Protein AF-A0A6M0HSP5-F1 (afdb_monomer)

Sequence (96 aa):
MKVPGPVELSAAWSHLPVPLRDSIGFIALDMVFQGFLHGDAYAPDDRVLQSDEARGEAGVRSDNLLSELFRTIENALPDLFGPEGENPAWSRQQDS

Mean predicted aligned error: 4.61 Å

Radius of gyration: 17.79 Å; Cα contacts (8 Å, |Δi|>4): 87; chains: 1; bounding box: 33×21×59 Å

Secondary structure (DSSP, 8-state):
-----HHHHHHHHHTS-HHHHHHHHHHHHHHHHHHHHHTTTS-GGG-S---HHHHHHHHHHHHHHHHHHHHHHHHH-HHHH-STTS--GGGS----

Solvent-accessible surface area (backbone atoms only — not comparable to full-atom values): 5524 Å² total; per-residue (Å²): 132,68,81,81,46,73,66,55,51,51,53,58,58,69,69,49,57,66,74,57,52,51,51,55,51,47,41,54,50,52,23,53,51,22,44,54,39,36,20,83,95,41,59,81,91,70,29,80,49,85,48,68,65,63,16,48,53,23,40,57,50,19,54,52,32,50,55,50,46,51,54,52,51,35,72,73,35,32,82,76,52,11,53,93,98,44,79,21,74,69,74,59,81,80,86,126

Structure (mmCIF, N/CA/C/O backbone):
data_AF-A0A6M0HSP5-F1
#
_entry.id   AF-A0A6M0HSP5-F1
#
loop_
_atom_site.group_PDB
_atom_site.id
_atom_site.type_symbol
_atom_site.label_atom_id
_atom_site.label_alt_id
_atom_site.label_comp_id
_atom_site.label_asym_id
_atom_site.label_entity_id
_atom_site.label_seq_id
_atom_site.pdbx_PDB_ins_code
_atom_site.Cartn_x
_atom_site.Cartn_y
_atom_site.Cartn_z
_atom_site.occupancy
_atom_site.B_iso_or_equiv
_atom_site.auth_seq_id
_atom_site.auth_comp_id
_atom_site.auth_asym_id
_atom_site.auth_atom_id
_atom_site.pdbx_PDB_model_num
ATOM 1 N N . MET A 1 1 ? -1.364 -11.971 26.882 1.00 63.09 1 MET A N 1
ATOM 2 C CA . MET A 1 1 ? -1.302 -10.999 25.770 1.00 63.09 1 MET A CA 1
ATOM 3 C C . MET A 1 1 ? -1.303 -11.771 24.456 1.00 63.09 1 MET A C 1
ATOM 5 O O . MET A 1 1 ? -0.591 -12.765 24.385 1.00 63.09 1 MET A O 1
ATOM 9 N N . LYS A 1 2 ? -2.120 -11.396 23.464 1.00 81.25 2 LYS A N 1
ATOM 10 C CA . LYS A 1 2 ? -2.202 -12.088 22.165 1.00 81.25 2 LYS A CA 1
ATOM 11 C C . LYS A 1 2 ? -2.001 -11.059 21.055 1.00 81.25 2 LYS A C 1
ATOM 13 O O . LYS A 1 2 ? -2.764 -10.102 20.990 1.00 81.25 2 LYS A O 1
ATOM 18 N N . VAL A 1 3 ? -0.982 -11.260 20.222 1.00 91.38 3 VAL A N 1
ATOM 19 C CA . VAL A 1 3 ? -0.754 -10.446 19.019 1.00 91.38 3 VAL A CA 1
ATOM 20 C C . VAL A 1 3 ? -1.982 -10.580 18.103 1.00 91.38 3 VAL A C 1
ATOM 22 O O . VAL A 1 3 ? -2.404 -11.721 17.871 1.00 91.38 3 VAL A O 1
ATOM 25 N N . PRO A 1 4 ? -2.578 -9.471 17.613 1.00 93.00 4 PRO A N 1
ATOM 26 C CA . PRO A 1 4 ? -3.690 -9.526 16.666 1.00 93.00 4 PRO A CA 1
ATOM 27 C C . PRO A 1 4 ? -3.337 -10.393 15.454 1.00 93.00 4 PRO A C 1
ATOM 29 O O . PRO A 1 4 ? -2.281 -10.228 14.846 1.00 93.00 4 PRO A O 1
ATOM 32 N N . GLY A 1 5 ? -4.201 -11.351 15.131 1.00 93.75 5 GLY A N 1
ATOM 33 C CA . GLY A 1 5 ? -4.025 -12.253 14.003 1.00 93.75 5 GLY A CA 1
ATOM 34 C C . GLY A 1 5 ? -4.881 -11.846 12.802 1.00 93.75 5 GLY A C 1
ATOM 35 O O . GLY A 1 5 ? -5.539 -10.806 12.811 1.00 93.75 5 GLY A O 1
ATOM 36 N N . PRO A 1 6 ? -4.929 -12.688 11.757 1.00 96.12 6 PRO A N 1
ATOM 37 C CA . PRO A 1 6 ? -5.672 -12.391 10.532 1.00 96.12 6 PRO A CA 1
ATOM 38 C C . PRO A 1 6 ? -7.159 -12.071 10.748 1.00 96.12 6 PRO A C 1
ATOM 40 O O . PRO A 1 6 ? -7.722 -11.265 10.012 1.00 96.12 6 PRO A O 1
ATOM 43 N N . VAL A 1 7 ? -7.796 -12.673 11.760 1.00 95.88 7 VAL A N 1
ATOM 44 C CA . VAL A 1 7 ? -9.206 -12.413 12.095 1.00 95.88 7 VAL A CA 1
ATOM 45 C C . VAL A 1 7 ? -9.373 -11.002 12.650 1.00 95.88 7 VAL A C 1
ATOM 47 O O . VAL A 1 7 ? -10.237 -10.262 12.187 1.00 95.88 7 VAL A O 1
ATOM 50 N N . GLU A 1 8 ? -8.532 -10.613 13.608 1.00 95.06 8 GLU A N 1
ATOM 51 C CA . GLU A 1 8 ? -8.554 -9.281 14.207 1.00 95.06 8 GLU A CA 1
ATOM 52 C C . GLU A 1 8 ? -8.206 -8.196 13.169 1.00 95.06 8 GLU A C 1
ATOM 54 O O . GLU A 1 8 ? -8.879 -7.168 13.110 1.00 95.06 8 GLU A O 1
ATOM 59 N N . LEU A 1 9 ? -7.237 -8.460 12.282 1.00 96.25 9 LEU A N 1
ATOM 60 C CA . LEU A 1 9 ? -6.896 -7.568 11.167 1.00 96.25 9 LEU A CA 1
ATOM 61 C C . LEU A 1 9 ? -8.057 -7.411 10.174 1.00 96.25 9 LEU A C 1
ATOM 63 O O . LEU A 1 9 ? -8.397 -6.295 9.785 1.00 96.25 9 LEU A O 1
ATOM 67 N N . SER A 1 10 ? -8.692 -8.519 9.781 1.00 96.88 10 SER A N 1
ATOM 68 C CA . SER A 1 10 ? -9.833 -8.500 8.859 1.00 96.88 10 SER A CA 1
ATOM 69 C C . SER A 1 10 ? -11.024 -7.743 9.449 1.00 96.88 10 SER A C 1
ATOM 71 O O . SER A 1 10 ? -11.641 -6.928 8.758 1.00 96.88 10 SER A O 1
ATOM 73 N N . ALA A 1 11 ? -11.308 -7.955 10.736 1.00 96.94 11 ALA A N 1
ATOM 74 C CA . ALA A 1 11 ? -12.347 -7.225 11.443 1.00 96.94 11 ALA A CA 1
ATOM 75 C C . ALA A 1 11 ? -12.043 -5.721 11.464 1.00 96.94 11 ALA A C 1
ATOM 77 O O . ALA A 1 11 ? -12.893 -4.931 11.059 1.00 96.94 11 ALA A O 1
ATOM 78 N N . ALA A 1 12 ? -10.836 -5.316 11.862 1.00 96.50 12 ALA A N 1
ATOM 79 C CA . ALA A 1 12 ? -10.438 -3.910 11.906 1.00 96.50 12 ALA A CA 1
ATOM 80 C C . ALA A 1 12 ? -10.554 -3.233 10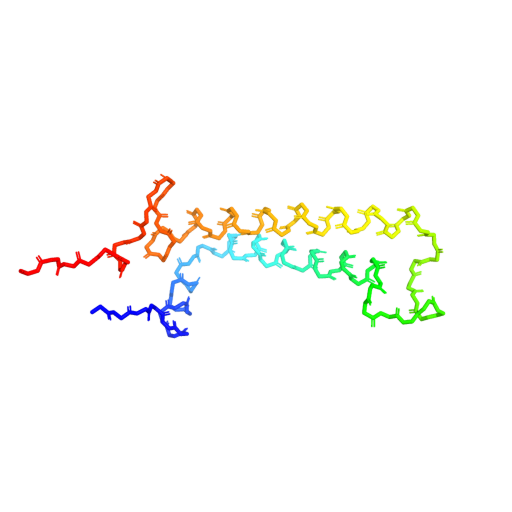.528 1.00 96.50 12 ALA A C 1
ATOM 82 O O . ALA A 1 12 ? -11.167 -2.174 10.404 1.00 96.50 12 ALA A O 1
ATOM 83 N N . TRP A 1 13 ? -10.077 -3.901 9.473 1.00 96.75 13 TRP A N 1
ATOM 84 C CA . TRP A 1 13 ? -10.221 -3.435 8.094 1.00 96.75 13 TRP A CA 1
ATOM 85 C C . TRP A 1 13 ? -11.685 -3.245 7.689 1.00 96.75 13 TRP A C 1
ATOM 87 O O . TRP A 1 13 ? -12.048 -2.228 7.103 1.00 96.75 13 TRP A O 1
ATOM 97 N N . SER A 1 14 ? -12.550 -4.211 8.009 1.00 96.88 14 SER A N 1
ATOM 98 C CA . SER A 1 14 ? -13.961 -4.181 7.605 1.00 96.88 14 SER A CA 1
ATOM 99 C C . SER A 1 14 ? -14.757 -3.015 8.204 1.00 96.88 14 SER A C 1
ATOM 101 O O . SER A 1 14 ? -15.738 -2.585 7.596 1.00 96.88 14 SER A O 1
ATOM 103 N N . HIS A 1 15 ? -14.316 -2.480 9.348 1.00 96.94 15 HIS A N 1
ATOM 104 C CA . HIS A 1 15 ? -14.941 -1.340 10.021 1.00 96.94 15 HIS A CA 1
ATOM 105 C C . HIS A 1 15 ? -14.515 0.021 9.453 1.00 96.94 15 HIS A C 1
ATOM 107 O O . HIS A 1 15 ? -15.138 1.032 9.779 1.00 96.94 15 HIS A O 1
ATOM 113 N N . LEU A 1 16 ? -13.493 0.076 8.593 1.00 97.81 16 LEU A N 1
ATOM 114 C CA . LEU A 1 16 ? -13.084 1.327 7.963 1.00 97.81 16 LEU A CA 1
ATOM 115 C C . LEU A 1 16 ? -14.167 1.853 7.000 1.00 97.81 16 LEU A C 1
ATOM 117 O O . LEU A 1 16 ? -14.779 1.072 6.252 1.00 97.81 16 LEU A O 1
ATOM 121 N N . PRO A 1 17 ? -14.368 3.184 6.930 1.00 98.00 17 PRO A N 1
ATOM 122 C CA . PRO A 1 17 ? -15.215 3.794 5.913 1.00 98.00 17 PRO A CA 1
ATOM 123 C C . PRO A 1 17 ? -14.813 3.338 4.507 1.00 98.00 17 PRO A C 1
ATOM 125 O O . PRO A 1 17 ? -13.626 3.257 4.194 1.00 98.00 17 PRO A O 1
ATOM 128 N N . VAL A 1 18 ? -15.798 3.070 3.641 1.00 98.06 18 VAL A N 1
ATOM 129 C CA . VAL A 1 18 ? -15.549 2.659 2.243 1.00 98.06 18 VAL A CA 1
ATOM 130 C C . VAL A 1 18 ? -14.581 3.613 1.524 1.00 98.06 18 VAL A C 1
ATOM 132 O O . VAL A 1 18 ? -13.584 3.116 1.012 1.00 98.06 18 VAL A O 1
ATOM 135 N N . PRO A 1 19 ? -14.749 4.954 1.581 1.00 98.06 19 PRO A N 1
ATOM 136 C CA . PRO A 1 19 ? -13.828 5.861 0.891 1.00 98.06 19 PRO A CA 1
ATOM 137 C C . PRO A 1 19 ? -12.374 5.752 1.372 1.00 98.06 19 PRO A C 1
ATOM 139 O O . PRO A 1 19 ? -11.444 5.959 0.599 1.00 98.06 19 PRO A O 1
ATOM 142 N N . LEU A 1 20 ? -12.163 5.414 2.649 1.00 97.75 20 LEU A N 1
ATOM 143 C CA . LEU A 1 20 ? -10.824 5.242 3.206 1.00 97.75 20 LEU A CA 1
ATOM 144 C C . LEU A 1 20 ? -10.203 3.913 2.767 1.00 97.75 20 LEU A C 1
ATOM 146 O O . LEU A 1 20 ? -9.027 3.881 2.417 1.00 97.75 20 LEU A O 1
ATOM 150 N N . ARG A 1 21 ? -10.995 2.834 2.722 1.00 98.06 21 ARG A N 1
ATOM 151 C CA . ARG A 1 21 ? -10.547 1.550 2.160 1.00 98.06 21 ARG A CA 1
ATOM 152 C C . ARG A 1 21 ? -10.157 1.683 0.693 1.00 98.06 21 ARG A C 1
ATOM 154 O O . ARG A 1 21 ? -9.119 1.156 0.307 1.00 98.06 21 ARG A O 1
ATOM 161 N N . ASP A 1 22 ? -10.946 2.418 -0.088 1.00 98.38 22 ASP A N 1
ATOM 162 C CA . ASP A 1 22 ? -10.660 2.676 -1.501 1.00 98.38 22 ASP A CA 1
ATOM 163 C C . ASP A 1 22 ? -9.372 3.490 -1.667 1.00 98.38 22 ASP A C 1
ATOM 165 O O . ASP A 1 22 ? -8.535 3.151 -2.500 1.00 98.38 22 ASP A O 1
ATOM 169 N N . SER A 1 23 ? -9.170 4.513 -0.829 1.00 97.94 23 SER A N 1
ATOM 170 C CA . SER A 1 23 ? -7.937 5.310 -0.817 1.00 97.94 23 SER A CA 1
ATOM 171 C C . SER A 1 23 ? -6.702 4.454 -0.512 1.00 97.94 23 SER A C 1
ATOM 173 O O . SER A 1 23 ? -5.746 4.446 -1.285 1.00 97.94 23 SER A O 1
ATOM 175 N N . ILE A 1 24 ? -6.744 3.654 0.561 1.00 98.31 24 ILE A N 1
ATOM 176 C CA . ILE A 1 24 ? -5.652 2.737 0.924 1.00 98.31 24 ILE A CA 1
ATOM 177 C C . ILE A 1 24 ? -5.394 1.727 -0.204 1.00 98.31 24 ILE A C 1
ATOM 179 O O . ILE A 1 24 ? -4.244 1.479 -0.568 1.00 98.31 24 ILE A O 1
ATOM 183 N N . GLY A 1 25 ? -6.459 1.161 -0.780 1.00 98.06 25 GLY A N 1
ATOM 184 C CA . GLY A 1 25 ? -6.365 0.218 -1.891 1.00 98.06 25 GLY A CA 1
ATOM 185 C C . GLY A 1 25 ? -5.721 0.834 -3.132 1.00 98.06 25 GLY A C 1
ATOM 186 O O . GLY A 1 25 ? -4.898 0.189 -3.778 1.00 98.06 25 GLY A O 1
ATOM 187 N N . PHE A 1 26 ? -6.040 2.092 -3.439 1.00 98.50 26 PHE A N 1
ATOM 188 C CA . PHE A 1 26 ? -5.435 2.812 -4.554 1.00 98.50 26 PHE A CA 1
ATOM 189 C C . PHE A 1 26 ? -3.948 3.106 -4.321 1.00 98.50 26 PHE A C 1
ATOM 191 O O . PHE A 1 26 ? -3.151 2.875 -5.227 1.00 98.50 26 PHE A O 1
ATOM 198 N N . ILE A 1 27 ? -3.556 3.537 -3.115 1.00 98.56 27 ILE A N 1
ATOM 199 C CA . ILE A 1 27 ? -2.140 3.761 -2.766 1.00 98.56 27 ILE A CA 1
ATOM 200 C C . ILE A 1 27 ? -1.341 2.464 -2.949 1.00 98.56 27 ILE A C 1
ATOM 202 O O . ILE A 1 27 ? -0.292 2.466 -3.592 1.00 98.56 27 ILE A O 1
ATOM 206 N N . ALA A 1 28 ? -1.856 1.341 -2.437 1.00 98.38 28 ALA A N 1
ATOM 207 C CA . ALA A 1 28 ? -1.206 0.040 -2.580 1.00 98.38 28 ALA A CA 1
ATOM 208 C C . ALA A 1 28 ? -1.109 -0.410 -4.049 1.00 98.38 28 ALA A C 1
ATOM 210 O O . ALA A 1 28 ? -0.082 -0.949 -4.463 1.00 98.38 28 ALA A O 1
ATOM 211 N N . LEU A 1 29 ? -2.156 -0.172 -4.846 1.00 98.44 29 LEU A N 1
ATOM 212 C CA . LEU A 1 29 ? -2.160 -0.475 -6.276 1.00 98.44 29 LEU A CA 1
ATOM 213 C C . LEU A 1 29 ? -1.116 0.353 -7.038 1.00 98.44 29 LEU A C 1
ATOM 215 O O . LEU A 1 29 ? -0.350 -0.220 -7.812 1.00 98.44 29 LEU A O 1
ATOM 219 N N . ASP A 1 30 ? -1.072 1.673 -6.820 1.00 98.50 30 ASP A N 1
ATOM 220 C CA . ASP A 1 30 ? -0.092 2.555 -7.468 1.00 98.50 30 ASP A CA 1
ATOM 221 C C . ASP A 1 30 ? 1.328 2.150 -7.060 1.00 98.50 30 ASP A C 1
ATOM 223 O O . ASP A 1 30 ? 2.177 1.964 -7.922 1.00 98.50 30 ASP A O 1
ATOM 227 N N . MET A 1 31 ? 1.571 1.875 -5.775 1.00 98.12 31 MET A N 1
ATOM 228 C CA . MET A 1 31 ? 2.875 1.417 -5.284 1.00 98.12 31 MET A CA 1
ATOM 229 C C . MET A 1 31 ? 3.365 0.171 -6.035 1.00 98.12 31 MET A C 1
ATOM 231 O O . MET A 1 31 ? 4.475 0.155 -6.563 1.00 98.12 31 MET A O 1
ATOM 235 N N . VAL A 1 32 ? 2.524 -0.865 -6.140 1.00 97.12 32 VAL A N 1
ATOM 236 C CA . VAL A 1 32 ? 2.872 -2.096 -6.870 1.00 97.12 32 VAL A CA 1
ATOM 237 C C . VAL A 1 32 ? 3.104 -1.811 -8.354 1.00 97.12 32 VAL A C 1
ATOM 239 O O . VAL A 1 32 ? 4.022 -2.374 -8.953 1.00 97.12 32 VAL A O 1
ATOM 242 N N . PHE A 1 33 ? 2.313 -0.921 -8.952 1.00 97.56 33 PHE A N 1
ATOM 243 C CA . PHE A 1 33 ? 2.492 -0.522 -10.342 1.00 97.56 33 PHE A CA 1
ATOM 244 C C . PHE A 1 33 ? 3.819 0.219 -10.567 1.00 97.56 33 PHE A C 1
ATOM 246 O O . PHE A 1 33 ? 4.522 -0.068 -11.534 1.00 97.56 33 PHE A O 1
ATOM 253 N N . GLN A 1 34 ? 4.225 1.101 -9.653 1.00 98.12 34 GLN A N 1
ATOM 254 C CA . GLN A 1 34 ? 5.532 1.756 -9.711 1.00 98.12 34 GLN A CA 1
ATOM 255 C C . GLN A 1 34 ? 6.683 0.756 -9.535 1.00 98.12 34 GLN A C 1
ATOM 257 O O . GLN A 1 34 ? 7.654 0.807 -10.286 1.00 98.12 34 GLN A O 1
ATOM 262 N N . GLY A 1 35 ? 6.558 -0.217 -8.626 1.00 95.81 35 GLY A N 1
ATOM 263 C CA . GLY A 1 35 ? 7.535 -1.304 -8.489 1.00 95.81 35 GLY A CA 1
ATOM 264 C C . GLY A 1 35 ? 7.655 -2.166 -9.755 1.00 95.81 35 GLY A C 1
ATOM 265 O O . GLY A 1 35 ? 8.755 -2.542 -10.164 1.00 95.81 35 GLY A O 1
ATOM 266 N N . PHE A 1 36 ? 6.534 -2.421 -10.434 1.00 95.62 36 PHE A N 1
ATOM 267 C CA . PHE A 1 36 ? 6.521 -3.075 -11.743 1.00 95.62 36 PHE A CA 1
ATOM 268 C C . PHE A 1 36 ? 7.286 -2.265 -12.802 1.00 95.62 36 PHE A C 1
ATOM 270 O O . PHE A 1 36 ? 8.094 -2.835 -13.534 1.00 95.62 36 PHE A O 1
ATOM 277 N N . LEU A 1 37 ? 7.085 -0.944 -12.847 1.00 96.62 37 LEU A N 1
ATOM 278 C CA . LEU A 1 37 ? 7.807 -0.046 -13.754 1.00 96.62 37 LEU A CA 1
ATOM 279 C C . LEU A 1 37 ? 9.305 0.055 -13.428 1.00 96.62 37 LEU A C 1
ATOM 281 O O . LEU A 1 37 ? 10.125 0.123 -14.344 1.00 96.62 37 LEU A O 1
ATOM 285 N N . HIS A 1 38 ? 9.669 0.022 -12.144 1.00 96.12 38 HIS A N 1
ATOM 286 C CA . HIS A 1 38 ? 11.061 -0.001 -11.694 1.00 96.12 38 HIS A CA 1
ATOM 287 C C . HIS A 1 38 ? 11.806 -1.252 -12.189 1.00 96.12 38 HIS A C 1
ATOM 289 O O . HIS A 1 38 ? 12.956 -1.177 -12.632 1.00 96.12 38 HIS A O 1
ATOM 295 N N . GLY A 1 39 ? 11.128 -2.401 -12.192 1.00 93.19 39 GLY A N 1
ATOM 296 C CA . GLY A 1 39 ? 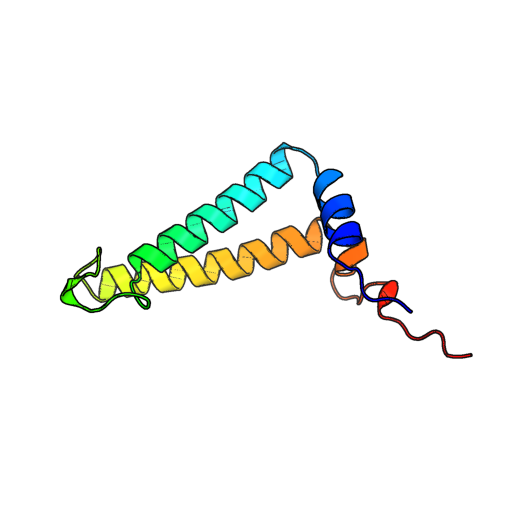11.576 -3.579 -12.928 1.00 93.19 39 GLY A CA 1
ATOM 297 C C . GLY A 1 39 ? 12.626 -4.448 -12.226 1.00 93.19 39 GLY A C 1
ATOM 298 O O . GLY A 1 39 ? 13.279 -5.243 -12.897 1.00 93.19 39 GLY A O 1
ATOM 299 N N . ASP A 1 40 ? 12.801 -4.326 -10.907 1.00 83.25 40 ASP A N 1
ATOM 300 C CA . ASP A 1 40 ? 13.786 -5.116 -10.139 1.00 83.25 40 ASP A CA 1
ATOM 301 C C . ASP A 1 40 ? 13.501 -6.621 -10.135 1.00 83.25 40 ASP A C 1
ATOM 303 O O . ASP A 1 40 ? 14.417 -7.438 -10.061 1.00 83.25 40 ASP A O 1
ATOM 307 N N . ALA A 1 41 ? 12.230 -7.000 -10.275 1.00 86.00 41 ALA A N 1
ATOM 308 C CA . ALA A 1 41 ? 11.821 -8.395 -10.400 1.00 86.00 41 ALA A CA 1
ATOM 309 C C . ALA A 1 41 ? 12.072 -8.992 -11.803 1.00 86.00 41 ALA A C 1
ATOM 311 O O . ALA A 1 41 ? 11.840 -10.185 -11.996 1.00 86.00 41 ALA A O 1
ATOM 312 N N . TYR A 1 42 ? 12.522 -8.189 -12.777 1.00 89.00 42 TYR A N 1
ATOM 313 C CA . TYR A 1 42 ? 12.647 -8.581 -14.183 1.00 89.00 42 TYR A CA 1
ATOM 314 C C . TYR A 1 42 ? 14.094 -8.490 -14.679 1.00 89.00 42 TYR A C 1
ATOM 316 O O . TYR A 1 42 ? 14.861 -7.589 -14.312 1.00 89.00 42 TYR A O 1
ATOM 324 N N . ALA A 1 43 ? 14.464 -9.420 -15.564 1.00 88.19 43 ALA A N 1
ATOM 325 C CA . ALA A 1 43 ? 15.711 -9.329 -16.314 1.00 88.19 43 ALA A CA 1
ATOM 326 C C . ALA A 1 43 ? 15.713 -8.053 -17.180 1.00 88.19 43 ALA A C 1
ATOM 328 O O . ALA A 1 43 ? 14.639 -7.616 -17.589 1.00 88.19 43 ALA A O 1
ATOM 329 N N . PRO A 1 44 ? 16.882 -7.449 -17.483 1.00 86.00 44 PRO A N 1
ATOM 330 C CA . PRO A 1 44 ? 16.957 -6.190 -18.230 1.00 86.00 44 PRO A CA 1
ATOM 331 C C . PRO A 1 44 ? 16.118 -6.151 -19.516 1.00 86.00 44 PRO A C 1
ATOM 333 O O . PRO A 1 44 ? 15.410 -5.171 -19.740 1.00 86.00 44 PRO A O 1
ATOM 336 N N . ASP A 1 45 ? 16.133 -7.234 -20.294 1.00 89.12 45 ASP A N 1
ATOM 337 C CA . ASP A 1 45 ? 15.413 -7.335 -21.570 1.00 89.12 45 ASP A CA 1
ATOM 338 C C . ASP A 1 45 ? 13.884 -7.431 -21.404 1.00 89.12 45 ASP A C 1
ATOM 340 O O . ASP A 1 45 ? 13.141 -7.085 -22.319 1.00 89.12 45 ASP A O 1
ATOM 344 N N . ASP A 1 46 ? 13.409 -7.842 -20.226 1.00 90.94 46 ASP A N 1
ATOM 345 C CA . ASP A 1 46 ? 11.985 -8.002 -19.904 1.00 90.94 46 ASP A CA 1
ATOM 346 C C . ASP A 1 46 ? 11.400 -6.781 -19.170 1.00 90.94 46 ASP A C 1
ATOM 348 O O . ASP A 1 46 ? 10.223 -6.765 -18.796 1.00 90.94 46 ASP A O 1
ATOM 352 N N . ARG A 1 47 ? 12.208 -5.740 -18.925 1.00 91.81 47 ARG A N 1
ATOM 353 C CA . ARG A 1 47 ? 11.754 -4.524 -18.235 1.00 91.81 47 ARG A CA 1
ATOM 354 C C . ARG A 1 47 ? 10.833 -3.697 -19.126 1.00 91.81 47 ARG A C 1
ATOM 356 O O . ARG A 1 47 ? 11.095 -3.483 -20.307 1.00 91.81 47 ARG A O 1
ATOM 363 N N . VAL A 1 48 ? 9.780 -3.139 -18.531 1.00 93.44 48 VAL A N 1
ATOM 364 C CA . VAL A 1 48 ? 8.865 -2.229 -19.243 1.00 93.44 48 VAL A CA 1
ATOM 365 C C . VAL A 1 48 ? 9.543 -0.904 -19.570 1.00 93.44 48 VAL A C 1
ATOM 367 O O . VAL A 1 48 ? 9.451 -0.411 -20.693 1.00 93.44 48 VAL A O 1
ATOM 370 N N . LEU A 1 49 ? 10.228 -0.325 -18.585 1.00 93.44 49 LEU A N 1
ATOM 371 C CA . LEU A 1 49 ? 11.006 0.890 -18.767 1.00 93.44 49 LEU A CA 1
ATOM 372 C C . LEU A 1 49 ? 12.451 0.517 -19.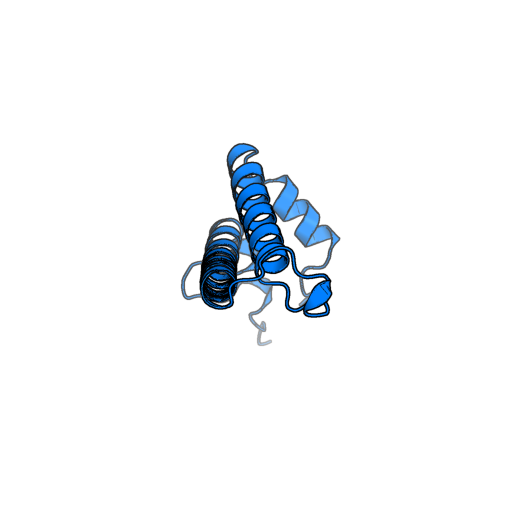079 1.00 93.44 49 LEU A C 1
ATOM 374 O O . LEU A 1 49 ? 13.091 -0.206 -18.324 1.00 93.44 49 LEU A O 1
ATOM 378 N N . GLN A 1 50 ? 12.961 1.038 -20.190 1.00 91.75 50 GLN A N 1
ATOM 379 C CA . GLN A 1 50 ? 14.339 0.808 -20.637 1.00 91.75 50 GLN A CA 1
ATOM 380 C C . GLN A 1 50 ? 15.295 1.926 -20.191 1.00 91.75 50 GLN A C 1
ATOM 382 O O . GLN A 1 50 ? 16.509 1.759 -20.223 1.00 91.75 50 GLN A O 1
ATOM 387 N N . SER A 1 51 ? 14.754 3.070 -19.761 1.00 95.12 51 SER A N 1
ATOM 388 C CA . SER A 1 51 ? 15.536 4.175 -19.202 1.00 95.12 51 SER A CA 1
ATOM 389 C C . SER A 1 51 ? 15.792 3.948 -17.716 1.00 95.12 51 SER A C 1
ATOM 391 O O . SER A 1 51 ? 14.844 3.805 -16.943 1.00 95.12 51 SER A O 1
ATOM 393 N N . ASP A 1 52 ? 17.060 3.978 -17.308 1.00 93.19 52 ASP A N 1
ATOM 394 C CA . ASP A 1 52 ? 17.439 3.888 -15.895 1.00 93.19 52 ASP A CA 1
ATOM 395 C C . ASP A 1 52 ? 16.933 5.080 -15.074 1.00 93.19 52 ASP A C 1
ATOM 397 O O . ASP A 1 52 ? 16.562 4.901 -13.917 1.00 93.19 52 ASP A O 1
ATOM 401 N N . GLU A 1 53 ? 16.840 6.273 -15.670 1.00 97.12 53 GLU A N 1
ATOM 402 C CA . GLU A 1 53 ? 16.267 7.455 -15.014 1.00 97.12 53 GLU A CA 1
ATOM 403 C C . GLU A 1 53 ? 14.784 7.235 -14.698 1.00 97.12 53 GLU A C 1
ATOM 405 O O . GLU A 1 53 ? 14.381 7.322 -13.541 1.00 97.12 53 GLU A O 1
ATOM 410 N N . ALA A 1 54 ? 13.989 6.832 -15.694 1.00 96.81 54 ALA A N 1
ATOM 411 C CA . ALA A 1 54 ? 12.556 6.591 -15.513 1.00 96.81 54 ALA A CA 1
ATOM 412 C C . ALA A 1 54 ? 12.282 5.440 -14.529 1.00 96.81 54 ALA A C 1
ATOM 414 O O . ALA A 1 54 ? 11.329 5.478 -13.751 1.00 96.81 54 ALA A O 1
ATOM 415 N N . ARG A 1 55 ? 13.141 4.413 -14.525 1.00 96.81 55 ARG A N 1
ATOM 416 C CA . ARG A 1 55 ? 13.093 3.342 -13.524 1.00 96.81 55 ARG A CA 1
ATOM 417 C C . ARG A 1 55 ? 13.423 3.865 -12.131 1.00 96.81 55 ARG A C 1
ATOM 419 O O . AR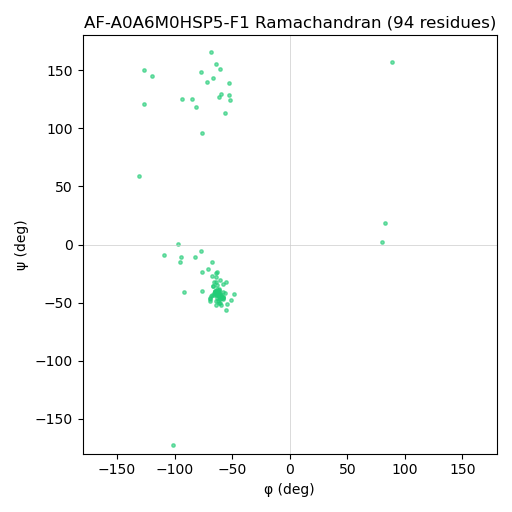G A 1 55 ? 12.749 3.486 -11.177 1.00 96.81 55 ARG A O 1
ATOM 426 N N . GLY A 1 56 ? 14.441 4.712 -12.002 1.00 96.50 56 GLY A N 1
ATOM 427 C CA . GLY A 1 56 ? 14.806 5.353 -10.741 1.00 96.50 56 GLY A CA 1
ATOM 428 C C . GLY A 1 56 ? 13.662 6.194 -10.177 1.00 96.50 56 GLY A C 1
ATOM 429 O O . GLY A 1 56 ? 13.315 6.047 -9.009 1.00 96.50 56 GLY A O 1
ATOM 430 N N . GLU A 1 57 ? 13.012 6.998 -11.018 1.00 98.19 57 GLU A N 1
ATOM 431 C CA . GLU A 1 57 ? 11.830 7.785 -10.646 1.00 98.19 57 GLU A CA 1
ATOM 432 C C . GLU A 1 57 ? 10.667 6.903 -10.173 1.00 98.19 57 GLU A C 1
ATOM 434 O O . GLU A 1 57 ? 10.049 7.195 -9.146 1.00 98.19 57 GLU A O 1
ATOM 439 N N . ALA A 1 58 ? 10.396 5.797 -10.875 1.00 98.00 58 ALA A N 1
ATOM 440 C CA . ALA A 1 58 ? 9.384 4.827 -10.462 1.00 98.00 58 ALA A CA 1
ATOM 441 C C . ALA A 1 58 ? 9.723 4.195 -9.099 1.00 98.00 58 ALA A C 1
ATOM 443 O O . ALA A 1 58 ? 8.851 4.086 -8.239 1.00 98.00 58 ALA A O 1
ATOM 444 N N . GLY A 1 59 ? 10.993 3.853 -8.859 1.00 97.44 59 GLY A N 1
ATOM 445 C CA . GLY A 1 59 ? 11.462 3.340 -7.567 1.00 97.44 59 GLY A CA 1
ATOM 446 C C . GLY A 1 59 ? 11.224 4.338 -6.430 1.00 97.44 59 GLY A C 1
ATOM 447 O O . GLY A 1 59 ? 10.544 4.019 -5.458 1.00 97.44 59 GLY A O 1
ATOM 448 N N . VAL A 1 60 ? 11.666 5.588 -6.606 1.00 98.25 60 VAL A N 1
ATOM 449 C CA . VAL A 1 60 ? 11.444 6.667 -5.625 1.00 98.25 60 VAL A CA 1
ATOM 450 C C . VAL A 1 60 ? 9.954 6.877 -5.353 1.00 98.25 60 VAL A C 1
ATOM 452 O O . VAL A 1 60 ? 9.543 7.073 -4.208 1.00 98.25 60 VAL A O 1
ATOM 455 N N . ARG A 1 61 ? 9.111 6.827 -6.390 1.00 98.19 61 ARG A N 1
ATOM 456 C CA . ARG A 1 61 ? 7.663 6.961 -6.216 1.00 98.19 61 ARG A CA 1
ATOM 457 C C . ARG A 1 61 ? 7.071 5.785 -5.438 1.00 98.19 61 ARG A C 1
ATOM 459 O O . ARG A 1 61 ? 6.234 6.022 -4.571 1.00 98.19 61 ARG A O 1
ATOM 466 N N . SER A 1 62 ? 7.508 4.556 -5.709 1.00 97.94 62 SER A N 1
ATOM 467 C CA . SER A 1 62 ? 7.104 3.371 -4.944 1.00 97.94 62 SER A CA 1
ATOM 468 C C . SER A 1 62 ? 7.452 3.516 -3.459 1.00 97.94 62 SER A C 1
ATOM 470 O O . SER A 1 62 ? 6.598 3.275 -2.609 1.00 97.94 62 SER A O 1
ATOM 472 N N . ASP A 1 63 ? 8.660 3.979 -3.132 1.00 98.00 63 ASP A N 1
ATOM 473 C CA . ASP A 1 63 ? 9.107 4.163 -1.742 1.00 98.00 63 ASP A CA 1
ATOM 474 C C . ASP A 1 63 ? 8.301 5.244 -1.002 1.00 98.00 63 ASP A C 1
ATOM 476 O O . ASP A 1 63 ? 7.919 5.084 0.165 1.00 98.00 63 ASP A O 1
ATOM 480 N N . ASN A 1 64 ? 7.984 6.338 -1.698 1.00 98.44 64 ASN A N 1
ATOM 481 C CA . ASN A 1 64 ? 7.126 7.392 -1.160 1.00 98.44 64 ASN A CA 1
ATOM 482 C C . ASN A 1 64 ? 5.706 6.873 -0.889 1.00 98.44 64 ASN A C 1
ATOM 484 O O . ASN A 1 64 ? 5.149 7.143 0.177 1.00 98.44 64 ASN A O 1
ATOM 488 N N . LEU A 1 65 ? 5.140 6.091 -1.814 1.00 98.50 65 LEU A N 1
ATOM 489 C CA . LEU A 1 65 ? 3.817 5.481 -1.656 1.00 98.50 65 LEU A CA 1
ATOM 490 C C . LEU A 1 65 ? 3.799 4.436 -0.537 1.00 98.50 65 LEU A C 1
ATOM 492 O O . LEU A 1 65 ? 2.820 4.366 0.198 1.00 98.50 65 LEU A O 1
ATOM 496 N N . LEU A 1 66 ? 4.878 3.670 -0.348 1.00 98.12 66 LEU A N 1
ATOM 497 C CA . LEU A 1 66 ? 5.009 2.751 0.783 1.00 98.12 66 LEU A CA 1
ATOM 498 C C . LEU A 1 66 ? 4.953 3.510 2.114 1.00 98.12 66 LEU A C 1
ATOM 500 O O . LEU A 1 66 ? 4.204 3.134 3.015 1.00 98.12 66 LEU A O 1
ATOM 504 N N . SER A 1 67 ? 5.697 4.612 2.217 1.00 98.12 67 SER A N 1
ATOM 505 C CA . SER A 1 67 ? 5.691 5.476 3.404 1.00 98.12 67 SER A CA 1
ATOM 506 C C . SER A 1 67 ? 4.306 6.086 3.658 1.00 98.12 67 SER A C 1
ATOM 508 O O . SER A 1 67 ? 3.833 6.136 4.795 1.00 98.12 67 SER A O 1
ATOM 510 N N . GLU A 1 68 ? 3.621 6.517 2.596 1.00 98.00 68 GLU A N 1
ATOM 511 C CA . GLU A 1 68 ? 2.252 7.025 2.676 1.00 98.00 68 GLU A CA 1
ATOM 512 C C . GLU A 1 68 ? 1.254 5.942 3.106 1.00 98.00 68 GLU A C 1
ATOM 514 O O . GLU A 1 68 ? 0.373 6.216 3.927 1.00 98.00 68 GLU A O 1
ATOM 519 N N . LEU A 1 69 ? 1.409 4.717 2.599 1.00 98.12 69 LEU A N 1
ATOM 520 C CA . LEU A 1 69 ? 0.568 3.572 2.928 1.00 98.12 69 LEU A CA 1
ATOM 521 C C . LEU A 1 69 ? 0.667 3.228 4.416 1.00 98.12 69 LEU A C 1
ATOM 523 O O . LEU A 1 69 ? -0.371 3.119 5.071 1.00 98.12 69 LEU A 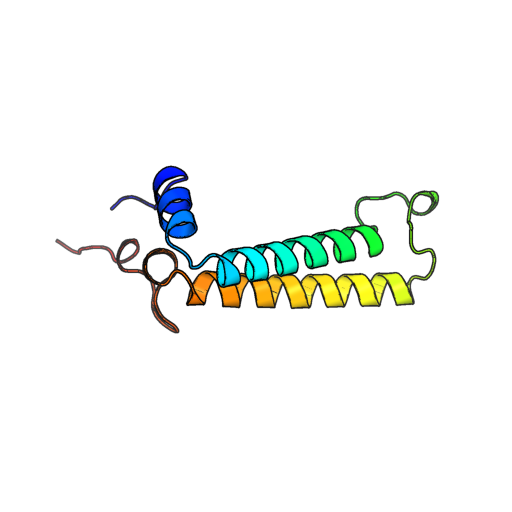O 1
ATOM 527 N N . PHE A 1 70 ? 1.889 3.133 4.959 1.00 96.38 70 PHE A N 1
ATOM 528 C CA . PHE A 1 70 ? 2.121 2.923 6.394 1.00 96.38 70 PHE A CA 1
ATOM 529 C C . PHE A 1 70 ? 1.419 3.992 7.224 1.00 96.38 70 PHE A C 1
ATOM 531 O O . PHE A 1 70 ? 0.536 3.674 8.019 1.00 96.38 70 PHE A O 1
ATOM 538 N N . ARG A 1 71 ? 1.720 5.268 6.960 1.00 96.19 71 ARG A N 1
ATOM 539 C CA . ARG A 1 71 ? 1.122 6.394 7.686 1.00 96.19 71 ARG A CA 1
ATOM 540 C C . ARG A 1 71 ? -0.407 6.374 7.625 1.00 96.19 71 ARG A C 1
ATOM 542 O O . ARG A 1 71 ? -1.072 6.658 8.616 1.00 96.19 71 ARG A O 1
ATOM 549 N N . THR A 1 72 ? -0.979 6.066 6.463 1.00 97.19 72 THR A N 1
ATOM 550 C CA . THR A 1 72 ? -2.436 6.060 6.274 1.00 97.19 72 THR A CA 1
ATOM 551 C C . THR A 1 72 ? -3.093 4.928 7.058 1.00 97.19 72 THR A C 1
ATOM 553 O O . THR A 1 72 ? -4.107 5.155 7.714 1.00 97.19 72 THR A O 1
ATOM 556 N N . ILE A 1 73 ? -2.516 3.725 7.019 1.00 96.81 73 ILE A N 1
ATOM 557 C CA . ILE A 1 73 ? -3.042 2.548 7.721 1.00 96.81 73 ILE A CA 1
ATOM 558 C C . ILE A 1 73 ? -2.897 2.698 9.238 1.00 96.81 73 ILE A C 1
ATOM 560 O O . ILE A 1 73 ? -3.863 2.451 9.958 1.00 96.81 73 ILE A O 1
ATOM 564 N N . GLU A 1 74 ? -1.731 3.128 9.722 1.00 95.88 74 GLU A N 1
ATOM 565 C CA . GLU A 1 74 ? -1.462 3.298 11.155 1.00 95.88 74 GLU A CA 1
ATOM 566 C C . GLU A 1 74 ? -2.405 4.334 11.777 1.00 95.88 74 GLU A C 1
ATOM 568 O O . GLU A 1 74 ? -3.063 4.050 12.778 1.00 95.88 74 GLU A O 1
ATOM 573 N N . ASN A 1 75 ? -2.589 5.480 11.112 1.00 95.25 75 ASN A N 1
ATOM 574 C CA . ASN A 1 75 ? -3.529 6.513 11.555 1.00 95.25 75 ASN A CA 1
ATOM 575 C C . ASN A 1 75 ? -4.995 6.056 11.509 1.00 95.25 75 ASN A C 1
ATOM 577 O O . ASN A 1 75 ? -5.813 6.511 12.308 1.00 95.25 75 ASN A O 1
ATOM 581 N N . ALA A 1 76 ? -5.353 5.186 10.561 1.00 96.38 76 ALA A N 1
ATOM 582 C CA . ALA A 1 76 ? -6.714 4.681 10.418 1.00 96.38 76 ALA A CA 1
ATOM 583 C C . ALA A 1 76 ? -7.072 3.611 11.462 1.00 96.38 76 ALA A C 1
ATOM 585 O O . ALA A 1 76 ? -8.255 3.393 11.728 1.00 96.38 76 ALA A O 1
ATOM 586 N N . LEU A 1 77 ? -6.074 2.925 12.027 1.00 96.12 77 LEU A N 1
ATOM 587 C CA . LEU A 1 77 ? -6.250 1.741 12.869 1.00 96.12 77 LEU A CA 1
ATOM 588 C C . LEU A 1 77 ? -5.454 1.845 14.188 1.00 96.12 77 LEU A C 1
ATOM 590 O O . LEU A 1 77 ? -4.642 0.964 14.489 1.00 96.12 77 LEU A O 1
ATOM 594 N N . PRO A 1 78 ? -5.707 2.868 15.026 1.00 94.56 78 PRO A N 1
ATOM 595 C CA . PRO A 1 78 ? -4.942 3.095 16.255 1.00 94.56 78 PRO A CA 1
ATOM 596 C C . PRO A 1 78 ? -5.078 1.963 17.285 1.00 94.56 78 PRO A C 1
ATOM 598 O O . PRO A 1 78 ? -4.174 1.745 18.086 1.00 94.56 78 PRO A O 1
ATOM 601 N N . ASP A 1 79 ? -6.155 1.176 17.254 1.00 92.19 79 ASP A N 1
ATOM 602 C CA . ASP A 1 79 ? -6.288 -0.002 18.125 1.00 92.19 79 ASP A CA 1
ATOM 603 C C . ASP A 1 79 ? -5.285 -1.114 17.768 1.00 92.19 79 ASP A C 1
ATOM 605 O O . ASP A 1 79 ? -4.895 -1.915 18.624 1.00 92.19 79 ASP A O 1
ATOM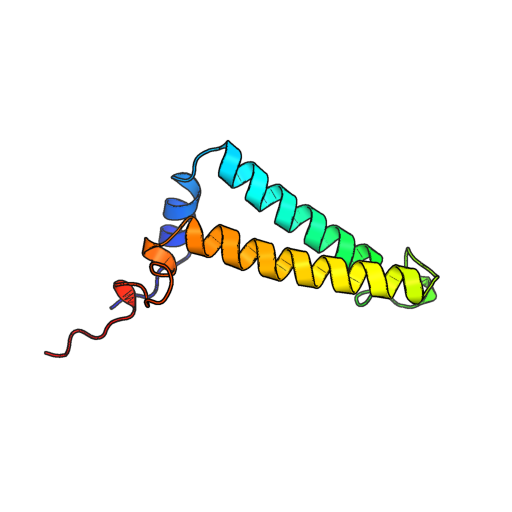 609 N N . LEU A 1 80 ? -4.851 -1.162 16.502 1.00 94.38 80 LEU A N 1
ATOM 610 C CA . LEU A 1 80 ? -3.854 -2.110 16.013 1.00 94.38 80 LEU A CA 1
ATOM 611 C C . LEU A 1 80 ? -2.434 -1.553 16.096 1.00 94.38 80 LEU A C 1
ATOM 613 O O . LEU A 1 80 ? -1.539 -2.300 16.482 1.00 94.38 80 LEU A O 1
ATOM 617 N N . PHE A 1 81 ? -2.226 -0.279 15.761 1.00 94.31 81 PHE A N 1
ATOM 618 C CA . PHE A 1 81 ? -0.884 0.305 15.615 1.00 94.31 81 PHE A CA 1
ATOM 619 C C . PHE A 1 81 ? -0.498 1.298 16.715 1.00 94.31 81 PHE A C 1
ATOM 621 O O . PHE A 1 81 ? 0.670 1.644 16.838 1.00 94.31 81 PHE A O 1
ATOM 628 N N . GLY A 1 82 ? -1.447 1.676 17.568 1.00 92.81 82 GLY A N 1
ATOM 629 C CA . GLY A 1 82 ? -1.291 2.724 18.569 1.00 92.81 82 GLY A CA 1
ATOM 630 C C . GLY A 1 82 ? -1.672 4.098 18.010 1.00 92.81 82 GLY A C 1
ATOM 631 O O . GLY A 1 82 ? -1.689 4.291 16.793 1.00 92.81 82 GLY A O 1
ATOM 632 N N . PRO A 1 83 ? -2.035 5.060 18.875 1.00 90.50 83 PRO A N 1
ATOM 633 C CA . PRO A 1 83 ? -2.129 6.451 18.460 1.00 90.50 83 PRO A CA 1
ATOM 634 C C . PRO A 1 83 ? -0.731 7.013 18.155 1.00 90.50 83 PRO A C 1
ATOM 636 O O . PRO A 1 83 ? 0.287 6.432 18.531 1.00 90.50 83 PRO A O 1
ATOM 639 N N . GLU A 1 84 ? -0.679 8.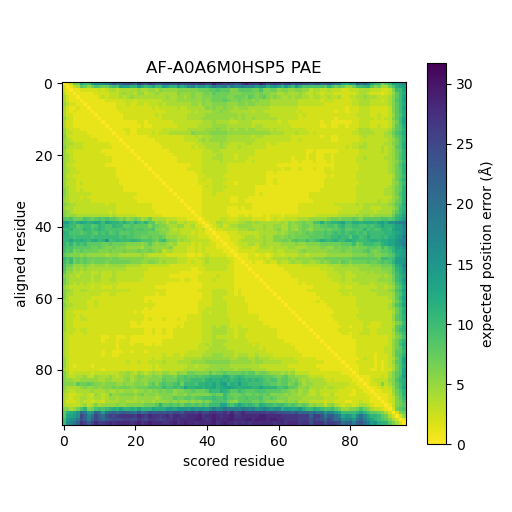165 17.485 1.00 88.69 84 GLU A N 1
ATOM 640 C CA . GLU A 1 84 ? 0.583 8.809 17.110 1.00 88.69 84 GLU A CA 1
ATOM 641 C C . GLU A 1 84 ? 1.522 8.973 18.320 1.00 88.69 84 GLU A C 1
ATOM 643 O O . GLU A 1 84 ? 1.162 9.567 19.336 1.00 88.69 84 GLU A O 1
ATOM 648 N N . GLY A 1 85 ? 2.739 8.435 18.200 1.00 87.38 85 GLY A N 1
ATOM 649 C CA . GLY A 1 85 ? 3.762 8.500 19.246 1.00 87.38 85 GLY A CA 1
ATOM 650 C C . GLY A 1 85 ? 3.612 7.479 20.381 1.00 87.38 85 GLY A C 1
ATOM 651 O O . GLY A 1 85 ? 4.445 7.476 21.288 1.00 87.38 85 GLY A O 1
ATOM 652 N N . GLU A 1 86 ? 2.616 6.590 20.342 1.00 90.25 86 GLU A N 1
ATOM 653 C CA . GLU A 1 86 ? 2.415 5.560 21.362 1.00 90.25 86 GLU A CA 1
ATOM 654 C C . GLU A 1 86 ? 2.312 4.151 20.778 1.00 90.25 86 GLU A C 1
ATOM 656 O O . GLU A 1 86 ? 1.785 3.924 19.697 1.00 90.25 86 GLU A O 1
ATOM 661 N N . ASN A 1 87 ? 2.734 3.162 21.566 1.00 90.56 87 ASN A N 1
ATOM 662 C CA . ASN A 1 87 ? 2.473 1.764 21.248 1.00 90.56 87 ASN A CA 1
ATOM 663 C C . ASN A 1 87 ? 1.016 1.372 21.575 1.00 90.56 87 ASN A C 1
ATOM 665 O O . ASN A 1 87 ? 0.466 1.860 22.579 1.00 90.56 87 ASN A O 1
ATOM 669 N N . PRO A 1 88 ? 0.419 0.436 20.811 1.00 91.62 88 PRO A N 1
ATOM 670 C CA . PRO A 1 88 ? -0.950 -0.016 21.026 1.00 91.62 88 PRO A CA 1
ATOM 671 C C . PRO A 1 88 ? -1.113 -0.721 22.373 1.00 91.62 88 PRO A C 1
ATOM 673 O O . PRO A 1 88 ? -0.183 -1.307 22.928 1.00 91.62 88 PRO A O 1
ATOM 676 N N . ALA A 1 89 ? -2.339 -0.727 22.898 1.00 88.25 89 ALA A N 1
ATOM 677 C CA . ALA A 1 89 ? -2.630 -1.319 24.203 1.00 88.25 89 ALA A CA 1
ATOM 678 C C . ALA A 1 89 ? -2.256 -2.810 24.283 1.00 88.25 89 ALA A C 1
ATOM 680 O O . ALA A 1 89 ? -1.811 -3.278 25.332 1.00 88.25 89 ALA A O 1
ATOM 681 N N . TRP A 1 90 ? -2.388 -3.551 23.176 1.00 88.38 90 TRP A N 1
ATOM 682 C CA . TRP A 1 90 ? -2.059 -4.975 23.138 1.00 88.38 90 TRP A CA 1
ATOM 683 C C . TRP A 1 90 ? -0.563 -5.262 23.294 1.00 88.38 90 TRP A C 1
ATOM 685 O O . TRP A 1 90 ? -0.240 -6.411 23.568 1.00 88.38 90 TRP A O 1
ATOM 695 N N . SER A 1 91 ? 0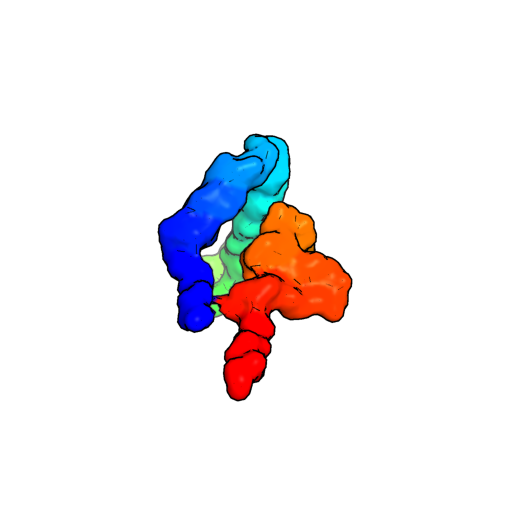.339 -4.281 23.148 1.00 89.25 91 SER A N 1
ATOM 696 C CA . SER A 1 91 ? 1.792 -4.492 23.253 1.00 89.25 91 SER A CA 1
ATOM 697 C C . SER A 1 91 ? 2.371 -4.207 24.646 1.00 89.25 91 SER A C 1
ATOM 699 O O . SER A 1 91 ? 3.531 -4.530 24.908 1.00 89.25 91 SER A O 1
ATOM 701 N N . ARG A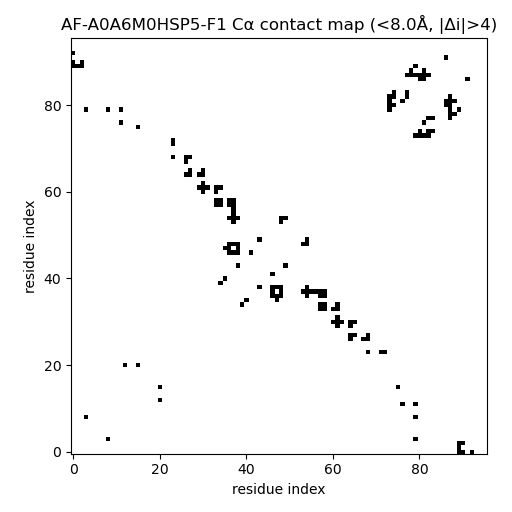 1 92 ? 1.600 -3.595 25.554 1.00 83.50 92 ARG A N 1
ATOM 702 C CA . ARG A 1 92 ? 2.061 -3.243 26.909 1.00 83.50 92 ARG A CA 1
ATOM 703 C C . ARG A 1 92 ? 1.974 -4.469 27.818 1.00 83.50 92 ARG A C 1
ATOM 705 O O . ARG A 1 92 ? 0.882 -4.999 28.018 1.00 83.50 92 ARG A O 1
ATOM 712 N N . GLN A 1 93 ? 3.101 -4.943 28.361 1.00 67.38 93 GLN A N 1
ATOM 713 C CA . GLN A 1 93 ? 3.086 -6.003 29.379 1.00 67.38 93 GLN A CA 1
ATOM 714 C C . GLN A 1 93 ? 2.307 -5.496 30.600 1.00 67.38 93 GLN A C 1
ATOM 716 O O . GLN A 1 93 ? 2.584 -4.411 31.102 1.00 67.38 93 GLN A O 1
ATOM 721 N N . GLN A 1 94 ? 1.304 -6.250 31.060 1.00 53.38 94 GLN A N 1
ATOM 722 C CA . GLN A 1 94 ? 0.815 -6.064 32.423 1.00 53.38 94 GLN A CA 1
ATOM 723 C C . GLN A 1 94 ? 1.851 -6.715 33.334 1.00 53.38 94 GLN A C 1
ATOM 725 O O . GLN A 1 94 ? 1.826 -7.935 33.507 1.00 53.38 94 GLN A O 1
ATOM 730 N N . ASP A 1 95 ? 2.779 -5.917 33.859 1.00 49.31 95 ASP A N 1
ATOM 731 C CA . ASP A 1 95 ? 3.562 -6.321 35.023 1.00 49.31 95 ASP A CA 1
ATOM 732 C C . ASP A 1 95 ? 2.558 -6.658 36.136 1.00 49.31 95 ASP A C 1
ATOM 734 O O . ASP A 1 95 ? 1.768 -5.807 36.554 1.00 49.31 95 ASP A O 1
ATOM 738 N N . SER A 1 96 ? 2.509 -7.939 36.506 1.00 45.81 96 SER A N 1
ATOM 739 C CA . SER A 1 96 ? 1.766 -8.441 37.668 1.00 45.81 96 SER A CA 1
ATOM 740 C C . SER A 1 96 ? 2.643 -8.384 38.907 1.00 45.81 96 SER A C 1
ATOM 742 O O . SER A 1 96 ? 3.851 -8.683 38.769 1.00 45.81 96 SER A O 1
#

pLDDT: mean 92.75, std 9.69, range [45.81, 98.56]

Foldseek 3Di:
DDQDDPVNVVVLLVPFDPVLNVVLVVLVVLLVVLVLQLAPVHDQVPHPDNDNVSSVVSVVSSVVSVVVSVVSVCCSRCCNANHPPDGHPVPDDPPD

Nearest PDB structures (foldseek):
  1ow6-assembly3_C-3  TM=4.611E-01  e=5.157E+00  Homo sapiens
  7w8i-assembly1_A  TM=3.774E-01  e=3.599E+00  Homo sapiens
  5n9j-assembly1_Z  TM=4.298E-01  e=9.392E+00  Schizosaccharomyces pombe
  2p7v-assembly1_A  TM=3.753E-01  e=7.846E+00  Escherichia coli